Protein AF-A0AAW6YIR9-F1 (afdb_monomer_lite)

Organism: NCBI:txid197614

Structure (mmCIF, N/CA/C/O backbone):
data_AF-A0AAW6YIR9-F1
#
_entry.id   AF-A0AAW6YIR9-F1
#
loop_
_atom_site.group_PDB
_atom_s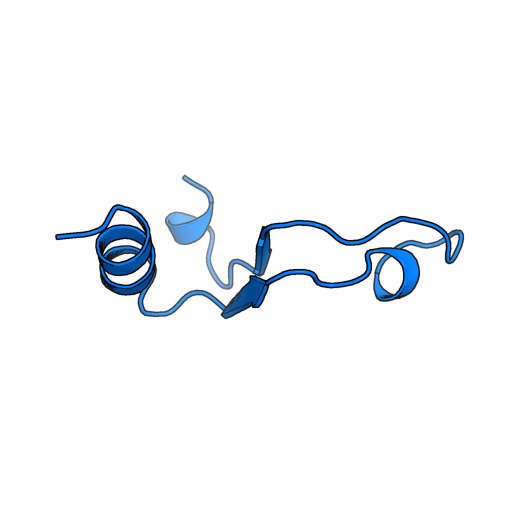ite.id
_atom_site.type_symbol
_atom_site.label_atom_id
_atom_site.label_alt_id
_atom_site.label_comp_id
_atom_site.label_asym_id
_atom_site.label_entity_id
_atom_site.label_seq_id
_atom_site.pdbx_PDB_ins_code
_atom_site.Cartn_x
_atom_site.Cartn_y
_atom_site.Cartn_z
_atom_site.occupancy
_atom_site.B_iso_or_equiv
_atom_site.auth_seq_id
_atom_site.auth_comp_id
_atom_site.auth_asym_id
_atom_site.auth_atom_id
_atom_site.pdbx_PDB_model_num
ATOM 1 N N . MET A 1 1 ? 5.795 0.263 28.755 1.00 50.62 1 MET A N 1
ATOM 2 C CA . MET A 1 1 ? 4.919 0.253 27.569 1.00 50.62 1 MET A CA 1
ATOM 3 C C . MET A 1 1 ? 5.773 0.675 26.394 1.00 50.62 1 MET A C 1
ATOM 5 O O . MET A 1 1 ? 6.239 1.809 26.398 1.00 50.62 1 MET A O 1
ATOM 9 N N . SER A 1 2 ? 6.114 -0.249 25.494 1.00 75.06 2 SER A N 1
ATOM 10 C CA . SER A 1 2 ? 6.986 0.088 24.360 1.00 75.06 2 SER A CA 1
ATOM 11 C C . SER A 1 2 ? 6.184 0.839 23.292 1.00 75.06 2 SER A C 1
ATOM 13 O O . SER A 1 2 ? 5.005 0.555 23.089 1.00 75.06 2 SER A O 1
ATOM 15 N N . THR A 1 3 ? 6.812 1.778 22.588 1.00 71.31 3 THR A N 1
ATOM 16 C CA . THR A 1 3 ? 6.174 2.592 21.535 1.00 71.31 3 THR A CA 1
ATOM 17 C C . THR A 1 3 ? 5.506 1.738 20.444 1.00 71.31 3 THR A C 1
ATOM 19 O O . THR A 1 3 ? 4.492 2.132 19.874 1.00 71.31 3 THR A O 1
ATOM 22 N N . LEU A 1 4 ? 6.024 0.528 20.200 1.00 70.06 4 LEU A N 1
ATOM 23 C CA . LEU A 1 4 ? 5.471 -0.444 19.251 1.00 70.06 4 LEU A CA 1
ATOM 24 C C . LEU A 1 4 ? 4.103 -0.998 19.672 1.00 70.06 4 LEU A C 1
ATOM 26 O O . LEU A 1 4 ? 3.271 -1.300 18.819 1.00 70.06 4 LEU A O 1
ATOM 30 N N . GLU A 1 5 ? 3.860 -1.143 20.974 1.00 70.94 5 GLU A N 1
ATOM 31 C CA . GLU A 1 5 ? 2.590 -1.666 21.489 1.00 70.94 5 GLU A CA 1
ATOM 32 C C . GLU A 1 5 ? 1.478 -0.621 21.376 1.00 70.94 5 GLU A C 1
ATOM 34 O O . GLU A 1 5 ? 0.350 -0.966 21.029 1.00 70.94 5 GLU A O 1
ATOM 39 N N . MET A 1 6 ? 1.809 0.660 21.576 1.00 69.81 6 MET A N 1
ATOM 40 C CA . MET A 1 6 ? 0.876 1.767 21.341 1.00 69.81 6 MET A CA 1
ATOM 41 C C . MET A 1 6 ? 0.481 1.864 19.866 1.00 69.81 6 MET A C 1
ATOM 43 O O . MET A 1 6 ? -0.703 1.967 19.570 1.00 69.81 6 MET A O 1
ATOM 47 N N . LEU A 1 7 ? 1.440 1.750 18.939 1.00 69.62 7 LEU A N 1
ATOM 48 C CA . LEU A 1 7 ? 1.147 1.766 17.501 1.00 69.62 7 LEU A CA 1
ATOM 49 C C . LEU A 1 7 ? 0.218 0.616 17.095 1.00 69.62 7 LEU A C 1
ATOM 51 O O . LEU A 1 7 ? -0.750 0.840 16.378 1.00 69.62 7 LEU A O 1
ATOM 55 N N . LYS A 1 8 ? 0.456 -0.604 17.592 1.00 67.69 8 LYS A N 1
ATOM 56 C CA . LYS A 1 8 ? -0.433 -1.749 17.324 1.00 67.69 8 LYS A CA 1
ATOM 57 C C . LYS A 1 8 ? -1.835 -1.581 17.921 1.00 67.69 8 LYS A C 1
ATOM 59 O O . LYS A 1 8 ? -2.793 -2.078 17.342 1.00 67.69 8 LYS A O 1
ATOM 64 N N . SER A 1 9 ? -1.947 -0.912 19.067 1.00 67.12 9 SER A N 1
ATOM 65 C CA . SER A 1 9 ? -3.218 -0.641 19.747 1.00 67.12 9 SER A CA 1
ATOM 66 C C . SER A 1 9 ? -4.041 0.444 19.048 1.00 67.12 9 SER A C 1
ATOM 68 O O . SER A 1 9 ? -5.239 0.269 18.854 1.00 67.12 9 SER A O 1
ATOM 70 N N . GLU A 1 10 ? -3.412 1.559 18.677 1.00 66.62 10 GLU A N 1
ATOM 71 C CA . GLU A 1 10 ? -4.075 2.702 18.028 1.00 66.62 10 GLU A CA 1
ATOM 72 C C . GLU A 1 10 ? -4.447 2.392 16.573 1.00 66.62 10 GLU A C 1
ATOM 74 O O . GLU A 1 10 ? -5.516 2.762 16.100 1.00 66.62 10 GLU A O 1
ATOM 79 N N . LEU A 1 11 ? -3.597 1.642 15.866 1.00 67.88 11 LEU A N 1
ATOM 80 C CA . LEU A 1 11 ? -3.811 1.266 14.466 1.00 67.88 11 LEU A CA 1
ATOM 81 C C . LEU A 1 11 ? -4.556 -0.075 14.331 1.00 67.88 11 LEU A C 1
ATOM 83 O O . LEU A 1 11 ? -4.475 -0.733 13.291 1.00 67.88 11 LEU A O 1
ATOM 87 N N . ASN A 1 12 ? -5.259 -0.510 15.382 1.00 63.88 12 ASN A N 1
ATOM 88 C CA . ASN A 1 12 ? -5.955 -1.792 15.434 1.00 63.88 12 ASN A CA 1
ATOM 89 C C . ASN A 1 12 ? -7.132 -1.803 14.439 1.00 63.88 12 ASN A C 1
ATOM 91 O O . ASN A 1 12 ? -8.240 -1.365 14.740 1.00 63.88 12 ASN A O 1
ATOM 95 N N . GLY A 1 13 ? -6.860 -2.265 13.217 1.00 68.25 13 GLY A N 1
ATOM 96 C CA . GLY A 1 13 ? -7.786 -2.227 12.079 1.00 68.25 13 GLY A CA 1
ATOM 97 C C . GLY A 1 13 ? -7.104 -1.945 10.737 1.00 68.25 13 GLY A C 1
ATOM 98 O O . GLY A 1 13 ? -7.641 -2.318 9.691 1.00 68.25 13 GLY A O 1
ATOM 99 N N . ILE A 1 14 ? -5.903 -1.364 10.769 1.00 75.50 14 ILE A N 1
ATOM 100 C CA . ILE A 1 14 ? -5.100 -1.042 9.588 1.00 75.50 14 ILE A CA 1
ATOM 101 C C . ILE A 1 14 ? -4.145 -2.206 9.290 1.00 75.50 14 ILE A C 1
ATOM 103 O O . ILE A 1 14 ? -3.550 -2.789 10.195 1.00 75.50 14 ILE A O 1
ATOM 107 N N . ASP A 1 15 ? -4.009 -2.573 8.013 1.00 81.81 15 ASP A N 1
ATOM 108 C CA . ASP A 1 15 ? -3.067 -3.617 7.588 1.00 81.81 15 ASP A CA 1
ATOM 109 C C . ASP A 1 15 ? -1.646 -3.033 7.570 1.00 81.81 15 ASP A C 1
ATOM 111 O O . ASP A 1 15 ? -1.313 -2.208 6.715 1.00 81.81 15 ASP A O 1
ATOM 115 N N . ILE A 1 16 ? -0.835 -3.426 8.558 1.00 85.06 16 ILE A N 1
ATOM 116 C CA . ILE A 1 16 ? 0.557 -3.000 8.726 1.00 85.06 16 ILE A CA 1
ATOM 117 C C . ILE A 1 16 ? 1.466 -4.206 8.530 1.00 85.06 16 ILE A C 1
ATOM 119 O O . ILE A 1 16 ? 1.361 -5.207 9.243 1.00 85.06 16 ILE A O 1
ATOM 123 N N . ARG A 1 17 ? 2.406 -4.075 7.599 1.00 86.75 17 ARG A N 1
ATOM 124 C CA . ARG A 1 17 ? 3.465 -5.049 7.331 1.00 86.75 17 ARG A CA 1
ATOM 125 C C . ARG A 1 17 ? 4.800 -4.467 7.761 1.00 86.75 17 ARG A C 1
ATOM 127 O O . ARG A 1 17 ? 5.028 -3.271 7.610 1.00 86.75 17 ARG A O 1
ATOM 134 N N . PHE A 1 18 ? 5.664 -5.313 8.295 1.00 88.12 18 PHE A N 1
ATOM 135 C CA . PHE A 1 18 ? 6.976 -4.925 8.803 1.00 88.12 18 PHE A CA 1
ATOM 136 C C . PHE A 1 18 ? 8.049 -5.528 7.899 1.00 88.12 18 PHE A C 1
ATOM 138 O O . PHE A 1 18 ? 7.878 -6.659 7.442 1.00 88.12 18 PHE A O 1
ATOM 145 N N . ASP A 1 19 ? 9.118 -4.776 7.638 1.00 89.44 19 ASP A N 1
ATOM 146 C CA . ASP A 1 19 ? 10.260 -5.189 6.803 1.00 89.44 19 ASP A CA 1
ATOM 147 C C . ASP A 1 19 ? 9.878 -5.687 5.393 1.00 89.44 19 ASP A C 1
ATOM 149 O O . ASP A 1 19 ? 10.534 -6.545 4.793 1.00 89.44 19 ASP A O 1
ATOM 153 N N . GLU A 1 20 ? 8.799 -5.141 4.831 1.00 89.00 20 GLU A N 1
ATOM 154 C CA . GLU A 1 20 ? 8.234 -5.628 3.575 1.00 89.00 20 GLU A CA 1
ATOM 155 C C . GLU A 1 20 ? 9.020 -5.078 2.363 1.00 89.00 20 GLU A C 1
ATOM 157 O O . GLU A 1 20 ? 9.216 -3.861 2.241 1.00 89.00 20 GLU A O 1
ATOM 162 N N . PRO A 1 21 ? 9.458 -5.929 1.412 1.00 92.75 21 PRO A N 1
ATOM 163 C CA . PRO A 1 21 ? 10.228 -5.492 0.252 1.00 92.75 21 PRO A CA 1
ATOM 164 C C . PRO A 1 21 ? 9.362 -4.748 -0.776 1.00 92.75 21 PRO A C 1
ATOM 166 O O . PRO A 1 21 ? 8.517 -5.332 -1.462 1.00 92.75 21 PRO A O 1
ATOM 169 N N . LEU A 1 22 ? 9.660 -3.462 -0.989 1.00 91.56 22 LEU A N 1
ATOM 170 C CA . LEU A 1 22 ? 8.892 -2.574 -1.871 1.00 91.56 22 LEU A CA 1
ATOM 171 C C . LEU A 1 22 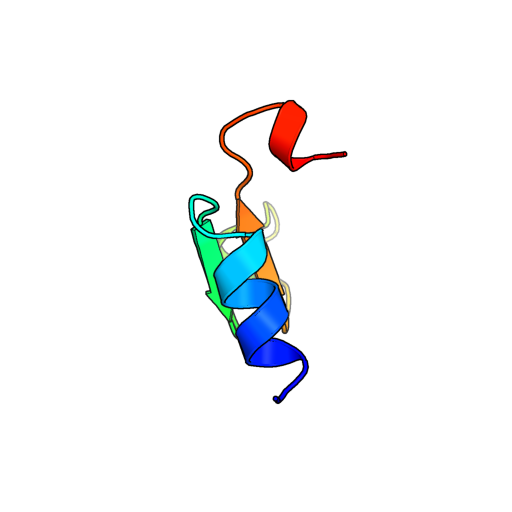? 8.881 -3.015 -3.339 1.00 91.56 22 LEU A C 1
ATOM 173 O O . LEU A 1 22 ? 7.948 -2.685 -4.070 1.00 91.56 22 LEU A O 1
ATOM 177 N N . LYS A 1 23 ? 9.865 -3.815 -3.771 1.00 92.88 23 LYS A N 1
ATOM 178 C CA . LYS A 1 23 ? 9.925 -4.388 -5.129 1.00 92.88 23 LYS A CA 1
ATOM 179 C C . LYS A 1 23 ? 8.638 -5.105 -5.561 1.00 92.88 23 LYS A C 1
ATOM 181 O O . LYS A 1 23 ? 8.371 -5.212 -6.756 1.00 92.88 23 LYS A O 1
ATOM 186 N N . GLN A 1 24 ? 7.855 -5.623 -4.611 1.00 91.38 24 GLN A N 1
ATOM 187 C CA . GLN A 1 24 ? 6.584 -6.287 -4.905 1.00 91.38 24 GLN A CA 1
ATOM 188 C C . GLN A 1 24 ? 5.500 -5.296 -5.361 1.00 91.38 24 GLN A C 1
ATOM 190 O O . GLN A 1 24 ? 4.677 -5.640 -6.211 1.00 91.38 24 GLN A O 1
ATOM 195 N N . TYR A 1 25 ? 5.558 -4.054 -4.879 1.00 91.38 25 TYR A N 1
ATOM 196 C CA . TYR A 1 25 ? 4.533 -3.025 -5.074 1.00 91.38 25 TYR A CA 1
ATOM 197 C C . TYR A 1 25 ? 4.938 -1.951 -6.091 1.00 91.38 25 TYR A C 1
ATOM 199 O O . TYR A 1 25 ? 4.079 -1.244 -6.614 1.00 91.38 25 TYR A O 1
ATOM 207 N N . THR A 1 26 ? 6.225 -1.828 -6.425 1.00 93.06 26 THR A N 1
ATOM 208 C CA . THR A 1 26 ? 6.696 -0.850 -7.415 1.00 93.06 26 THR A CA 1
ATOM 209 C C . THR A 1 26 ? 6.478 -1.323 -8.855 1.00 93.06 26 THR A C 1
ATOM 211 O O . THR A 1 26 ? 6.505 -2.519 -9.173 1.00 93.06 26 THR A O 1
ATOM 214 N N . TYR A 1 27 ? 6.274 -0.363 -9.762 1.00 94.62 27 TYR A N 1
ATOM 215 C CA . TYR A 1 27 ? 6.142 -0.626 -11.200 1.00 94.62 27 TYR A CA 1
ATOM 216 C C . TYR A 1 27 ? 7.449 -1.157 -11.801 1.00 94.62 27 TYR A C 1
ATOM 218 O O . TYR A 1 27 ? 7.454 -2.134 -12.542 1.00 94.62 27 TYR A O 1
ATOM 226 N N . THR A 1 28 ? 8.572 -0.557 -11.410 1.00 95.94 28 THR A N 1
ATOM 227 C CA . THR A 1 28 ? 9.923 -0.905 -11.868 1.00 95.94 28 THR A CA 1
ATOM 228 C C . THR A 1 28 ? 10.477 -2.188 -11.246 1.00 95.94 28 THR A C 1
ATOM 230 O O . THR A 1 28 ? 11.566 -2.610 -11.619 1.00 95.94 28 THR A O 1
ATOM 233 N N . LYS A 1 29 ? 9.749 -2.818 -10.309 1.00 92.25 29 LYS A N 1
ATOM 234 C CA . LYS A 1 29 ? 10.149 -4.056 -9.612 1.00 92.25 29 LYS A CA 1
ATOM 235 C C . LYS A 1 29 ? 11.483 -3.959 -8.872 1.00 92.25 29 LYS A C 1
ATOM 237 O O . LYS A 1 29 ? 12.176 -4.953 -8.669 1.00 92.25 29 LYS A O 1
ATOM 242 N N . VAL A 1 30 ? 11.811 -2.755 -8.415 1.00 91.44 30 VAL A N 1
ATOM 243 C CA . VAL A 1 30 ? 12.977 -2.457 -7.577 1.00 91.44 30 VAL A CA 1
ATOM 244 C C . VAL A 1 30 ? 12.538 -1.732 -6.304 1.00 91.44 30 VAL A C 1
ATOM 246 O O . VAL A 1 30 ? 11.466 -1.127 -6.272 1.00 91.44 30 VAL A O 1
ATOM 249 N N . GLY A 1 31 ? 13.349 -1.804 -5.251 1.00 89.62 31 GLY A N 1
ATOM 250 C CA . GLY A 1 31 ? 13.076 -1.176 -3.953 1.00 89.62 31 GLY A CA 1
ATOM 251 C C . GLY A 1 31 ? 13.422 -2.098 -2.784 1.00 89.62 31 GLY A C 1
ATOM 252 O O . GLY A 1 31 ? 13.119 -3.292 -2.829 1.00 89.62 31 GLY A O 1
ATOM 253 N N . GLY A 1 32 ? 14.087 -1.538 -1.769 1.00 92.19 32 GLY A N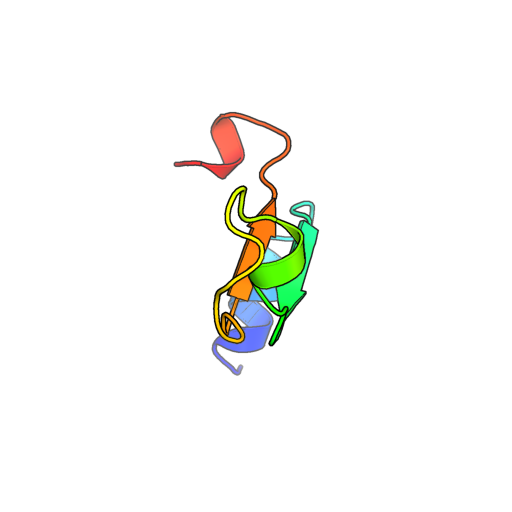 1
ATOM 254 C CA . GLY A 1 32 ? 14.476 -2.240 -0.542 1.00 92.19 32 GLY A CA 1
ATOM 255 C C . GLY A 1 32 ? 13.294 -2.558 0.378 1.00 92.19 32 GLY A C 1
ATOM 256 O O . GLY A 1 32 ? 12.138 -2.334 0.016 1.00 92.19 32 GLY A O 1
ATOM 257 N N . ALA A 1 33 ? 13.594 -3.103 1.557 1.00 93.75 33 ALA A N 1
ATOM 258 C CA . ALA A 1 33 ? 12.599 -3.318 2.604 1.00 93.75 33 ALA A CA 1
ATOM 259 C C . ALA A 1 33 ? 12.209 -1.985 3.253 1.00 93.75 33 ALA A C 1
ATOM 261 O O . ALA A 1 33 ? 13.076 -1.152 3.515 1.00 93.75 33 ALA A O 1
ATOM 262 N N . ALA A 1 34 ? 10.912 -1.786 3.467 1.00 91.75 34 ALA A N 1
ATOM 263 C CA . ALA A 1 34 ? 10.395 -0.694 4.278 1.00 91.75 34 ALA A CA 1
ATOM 264 C C . ALA A 1 34 ? 10.184 -1.187 5.711 1.00 91.75 34 ALA A C 1
ATOM 266 O O . ALA A 1 34 ? 9.589 -2.246 5.896 1.00 91.75 34 ALA A O 1
ATOM 267 N N . ASP A 1 35 ? 10.602 -0.398 6.703 1.00 89.19 35 ASP A N 1
ATOM 268 C CA . ASP A 1 35 ? 10.452 -0.758 8.120 1.00 89.19 35 ASP A CA 1
ATOM 269 C C . ASP A 1 35 ? 8.970 -0.979 8.487 1.00 89.19 35 ASP A C 1
ATOM 271 O O . ASP A 1 35 ? 8.622 -1.930 9.187 1.00 89.19 35 ASP A O 1
ATOM 275 N N . TYR A 1 36 ? 8.082 -0.132 7.948 1.00 87.56 36 TYR A N 1
ATOM 276 C CA . TYR A 1 36 ? 6.631 -0.231 8.102 1.00 87.56 36 TYR A CA 1
ATOM 277 C C . TYR A 1 36 ? 5.934 0.104 6.780 1.00 87.56 36 TYR A C 1
ATOM 279 O O . TYR A 1 36 ? 6.099 1.198 6.236 1.00 87.56 36 TYR A O 1
ATOM 287 N N . LEU A 1 37 ? 5.119 -0.820 6.277 1.00 90.00 37 LEU A N 1
ATOM 288 C CA . LEU A 1 37 ? 4.262 -0.633 5.112 1.00 90.00 37 LEU A CA 1
ATOM 289 C C . LEU A 1 37 ? 2.799 -0.711 5.546 1.00 90.00 37 LEU A C 1
ATOM 291 O O . LEU A 1 37 ? 2.337 -1.749 6.013 1.00 90.00 37 LEU A O 1
ATOM 295 N N . VAL A 1 38 ? 2.081 0.396 5.386 1.00 88.38 38 VAL A N 1
ATOM 296 C CA . VAL A 1 38 ? 0.712 0.566 5.882 1.00 88.38 38 VAL A CA 1
ATOM 297 C C . VAL A 1 38 ? -0.252 0.668 4.703 1.00 88.38 38 VAL A C 1
ATOM 299 O O . VAL A 1 38 ? -0.073 1.518 3.831 1.00 88.38 38 VAL A O 1
ATOM 302 N N . PHE A 1 39 ? -1.281 -0.180 4.682 1.00 87.12 39 PHE A N 1
ATOM 303 C CA . PHE A 1 39 ? -2.364 -0.140 3.697 1.00 87.12 39 PHE A CA 1
ATOM 304 C C . PHE A 1 39 ? -3.654 0.383 4.346 1.00 87.12 39 PHE A C 1
ATOM 306 O O . PHE A 1 39 ? -4.409 -0.402 4.931 1.00 87.12 39 PHE A O 1
ATOM 313 N N . PRO A 1 40 ? -3.928 1.697 4.248 1.00 83.31 40 PRO A N 1
ATOM 314 C CA . PRO A 1 40 ? -5.155 2.278 4.772 1.00 83.31 40 PRO A CA 1
ATOM 315 C C . PRO A 1 40 ? -6.356 1.802 3.947 1.00 83.31 40 PRO A C 1
ATOM 317 O O . PRO A 1 40 ? -6.342 1.820 2.714 1.00 83.31 40 PRO A O 1
ATOM 320 N N . ARG A 1 41 ? -7.414 1.377 4.634 1.00 81.75 41 ARG A N 1
ATOM 321 C CA . ARG A 1 41 ? -8.685 0.927 4.051 1.00 81.75 41 ARG A CA 1
ATOM 322 C C . ARG A 1 41 ? -9.671 2.076 3.891 1.00 81.75 41 ARG A C 1
ATOM 324 O O . ARG A 1 41 ? -10.508 2.034 2.995 1.00 81.75 41 ARG A O 1
ATOM 331 N N . ASN A 1 42 ? -9.552 3.106 4.729 1.00 78.31 42 ASN A N 1
ATOM 332 C CA . ASN A 1 42 ? -10.441 4.264 4.749 1.00 78.31 42 ASN A CA 1
ATOM 333 C C . ASN A 1 42 ? -9.667 5.584 4.834 1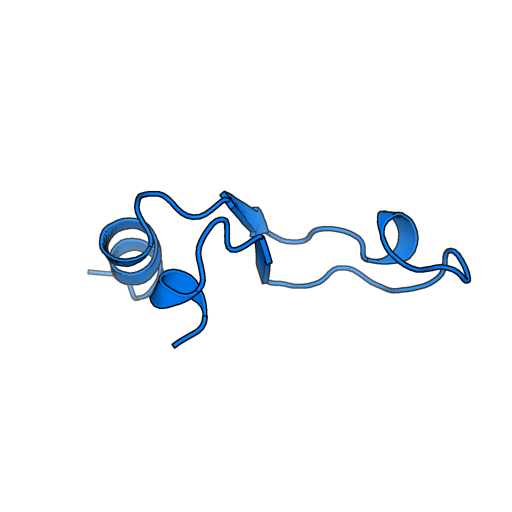.00 78.31 42 ASN A C 1
ATOM 335 O O . ASN A 1 42 ? -8.563 5.649 5.363 1.00 78.31 42 ASN A O 1
ATOM 339 N N . ARG A 1 43 ? -10.284 6.682 4.375 1.00 75.88 43 ARG A N 1
ATOM 340 C CA . ARG A 1 43 ? -9.679 8.030 4.439 1.00 75.88 43 ARG 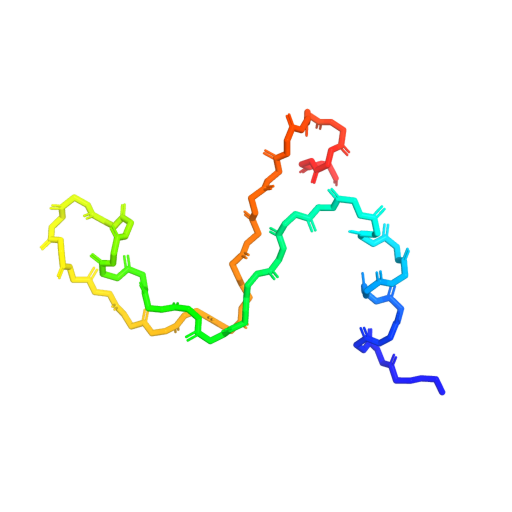A CA 1
ATOM 341 C C . ARG A 1 43 ? -9.416 8.525 5.861 1.00 75.88 43 ARG A C 1
ATOM 343 O O . ARG A 1 43 ? -8.558 9.375 6.046 1.00 75.88 43 ARG A O 1
ATOM 350 N N . TYR A 1 44 ? -10.145 8.000 6.840 1.00 76.25 44 TYR A N 1
ATOM 351 C CA . TYR A 1 44 ? -9.938 8.308 8.254 1.00 76.25 44 TYR A CA 1
ATOM 352 C C . TYR A 1 44 ? -8.619 7.743 8.799 1.00 76.25 44 TYR A C 1
ATOM 354 O O . TYR A 1 44 ? -8.109 8.266 9.774 1.00 76.25 44 TYR A O 1
ATOM 362 N N . GLU A 1 45 ? -8.061 6.714 8.155 1.00 72.81 45 GLU A N 1
ATOM 363 C CA . GLU A 1 45 ? -6.796 6.068 8.540 1.00 72.81 45 GLU A CA 1
ATOM 364 C C . GLU A 1 45 ? -5.572 6.740 7.886 1.00 72.81 45 GLU A C 1
ATOM 366 O O . GLU A 1 45 ? -4.439 6.342 8.138 1.00 72.81 45 GLU A O 1
ATOM 371 N N . LEU A 1 46 ? -5.797 7.728 7.006 1.00 70.75 46 LEU A N 1
ATOM 372 C CA . LEU A 1 46 ? -4.751 8.511 6.332 1.00 70.75 46 LEU A CA 1
ATOM 373 C C . LEU A 1 46 ? -4.372 9.799 7.079 1.00 70.75 46 LEU A C 1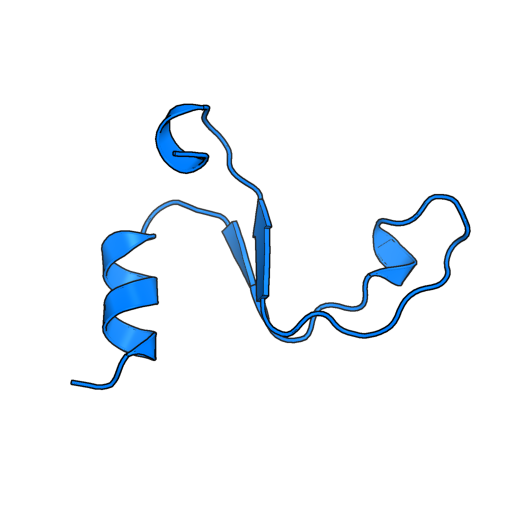
ATOM 375 O O . LEU A 1 46 ? -3.374 10.418 6.709 1.00 70.75 46 LEU A O 1
ATOM 379 N N . ALA A 1 47 ? -5.212 10.239 8.019 1.00 65.38 47 ALA A N 1
ATOM 380 C CA . ALA A 1 47 ? -5.070 11.500 8.745 1.00 65.38 47 ALA A CA 1
ATOM 381 C C . ALA A 1 47 ? -4.236 11.308 10.014 1.00 65.38 47 ALA A C 1
ATOM 383 O O . ALA A 1 47 ? -3.406 12.203 10.288 1.00 65.38 47 ALA A O 1
#

Radius of gyration: 12.6 Å; chains: 1; bounding box: 25×18×39 Å

Sequence (47 aa):
MSTLEMLKSELNGIDIRFDEPLKQYTYTKVGGAADYLVFPRNRYELA

Foldseek 3Di:
DDPVVVCCVVCVPKDKDAQCACLVVDPVSDGGGDRIDIDDPDPVSVD

pLDDT: mean 81.19, std 10.95, range [50.62, 95.94]

Secondary structure (DSSP, 8-state):
--HHHHHHHHTTTSEEEEEEEGGGTSTTS---EEEEEEE-SSGGG--

InterPro domains:
  IPR016167 FAD-binding, type PCMH, subdomain 1 [G3DSA:3.30.43.10] (4-47)